Protein AF-A0A1S4BTW4-F1 (afdb_monomer_lite)

Sequence (116 aa):
MEIGLAVGGAFLSSALNVLFERLAPQGELLKMFQRQKHDFHLLEKLRRTLCGFRAVLSDAENKQASNPDVTQWLNELRDAVDSAENLMEKINYEVLRVKVEGQHQSHAEASNQQAK

Foldseek 3Di:
DCPPLVVLLVVLVVLLVVLCQCLPPPHPVLVVCVVPPVVNVVSVVVNVVSVVVVVVSVVLSVCCVPDVVSVVVSVVSVVVSVVVVVVVVVVVVVVVVVVVVVVVVVVVVVVVVVVD

pLDDT: mean 71.51, std 10.99, range [36.75, 85.38]

Secondary structure (DSSP, 8-state):
---STTTHHHHHHHHHHHHHHHTSTTSHHHHHHTTSHHHHHHHHHHHHHHHHHHHHHHHHHHHTTT-HHHHHHHHHHHHHHHHHHHHHHHHHHHHHHHHHHHHHHHHHHHHHHTT-

Structure (mmCIF, N/CA/C/O backbone):
data_AF-A0A1S4BTW4-F1
#
_entry.id   AF-A0A1S4BTW4-F1
#
loop_
_atom_site.group_PDB
_atom_site.id
_atom_site.type_symbol
_atom_site.label_atom_id
_atom_site.label_alt_id
_atom_site.label_comp_id
_atom_site.label_asym_id
_atom_site.label_entity_id
_atom_site.label_seq_id
_atom_site.pdbx_PDB_ins_code
_atom_site.Cartn_x
_atom_site.Cartn_y
_atom_site.Cartn_z
_atom_site.occupancy
_atom_site.B_iso_or_equiv
_atom_site.auth_seq_id
_atom_site.auth_comp_id
_atom_site.auth_asym_id
_atom_site.auth_atom_id
_atom_site.pdbx_PDB_model_num
ATOM 1 N N . MET A 1 1 ? 20.583 20.925 -7.659 1.00 36.75 1 MET A N 1
ATOM 2 C CA . MET A 1 1 ? 20.400 20.235 -6.368 1.00 36.75 1 MET A CA 1
ATOM 3 C C . MET A 1 1 ? 19.254 19.268 -6.584 1.00 36.75 1 MET A C 1
ATOM 5 O O . MET A 1 1 ? 18.118 19.686 -6.513 1.00 36.75 1 MET A O 1
ATOM 9 N N . GLU A 1 2 ? 19.552 18.025 -6.954 1.00 42.16 2 GLU A N 1
ATOM 10 C CA . GLU A 1 2 ? 18.547 16.999 -7.275 1.00 42.16 2 GLU A CA 1
ATOM 11 C C . GLU A 1 2 ? 18.800 15.803 -6.348 1.00 42.16 2 GLU A C 1
ATOM 13 O O . GLU A 1 2 ? 19.294 14.758 -6.758 1.00 42.16 2 GLU A O 1
ATOM 18 N N . ILE A 1 3 ? 18.542 15.986 -5.049 1.00 42.47 3 ILE A N 1
ATOM 19 C CA . ILE A 1 3 ? 18.621 14.911 -4.041 1.00 42.47 3 ILE A CA 1
ATOM 20 C C . ILE A 1 3 ? 17.216 14.313 -3.841 1.00 42.47 3 ILE A C 1
ATOM 22 O O . ILE A 1 3 ? 16.751 14.127 -2.724 1.00 42.47 3 ILE A O 1
ATOM 26 N N . GLY A 1 4 ? 16.500 14.083 -4.946 1.00 44.91 4 GLY A N 1
ATOM 27 C CA . GLY A 1 4 ? 15.152 13.500 -4.947 1.00 44.91 4 GLY A C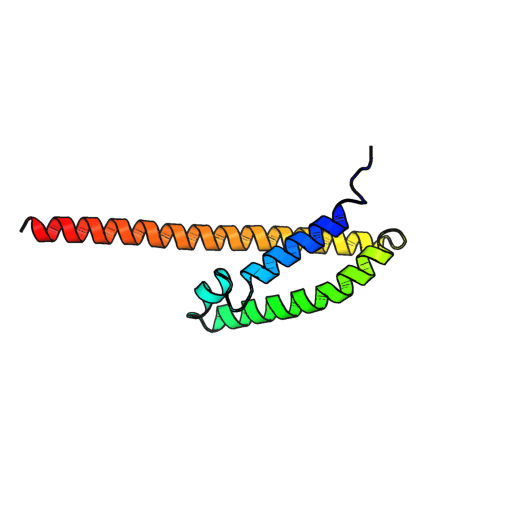A 1
ATOM 28 C C . GLY A 1 4 ? 15.109 12.042 -5.409 1.00 44.91 4 GLY A C 1
ATOM 29 O O . GLY A 1 4 ? 14.225 11.297 -5.003 1.00 44.91 4 GLY A O 1
ATOM 30 N N . LEU A 1 5 ? 16.078 11.601 -6.219 1.00 45.62 5 LEU A N 1
ATOM 31 C CA . LEU A 1 5 ? 15.972 10.316 -6.920 1.00 45.62 5 LEU A CA 1
ATOM 32 C C . LEU A 1 5 ? 16.446 9.113 -6.086 1.00 45.62 5 LEU A C 1
ATOM 34 O O . LEU A 1 5 ? 15.898 8.026 -6.209 1.00 45.62 5 LEU A O 1
ATO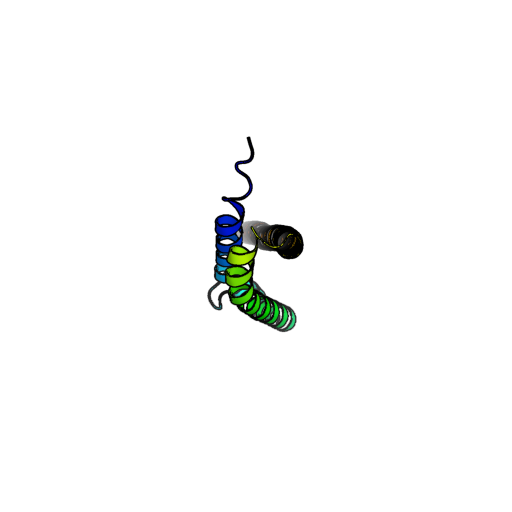M 38 N N . ALA A 1 6 ? 17.422 9.303 -5.193 1.00 46.25 6 ALA A N 1
ATOM 39 C CA . ALA A 1 6 ? 17.960 8.219 -4.362 1.00 46.25 6 ALA A CA 1
ATOM 40 C C . ALA A 1 6 ? 17.144 7.951 -3.079 1.00 46.25 6 ALA A C 1
ATOM 42 O O . ALA A 1 6 ? 17.319 6.915 -2.444 1.00 46.25 6 ALA A O 1
ATOM 43 N N . VAL A 1 7 ? 16.251 8.869 -2.690 1.00 49.47 7 VAL A N 1
ATOM 44 C CA . VAL A 1 7 ? 15.453 8.762 -1.451 1.00 49.47 7 VAL A CA 1
ATOM 45 C C . VAL A 1 7 ? 14.085 8.101 -1.702 1.00 49.47 7 VAL A C 1
ATOM 47 O O . VAL A 1 7 ? 13.464 7.598 -0.769 1.00 49.47 7 VAL A O 1
ATOM 50 N N . GLY A 1 8 ? 13.630 8.026 -2.960 1.00 50.31 8 GLY A N 1
ATOM 51 C CA . GLY A 1 8 ? 12.305 7.499 -3.318 1.00 50.31 8 GLY A CA 1
ATOM 52 C C . GLY A 1 8 ? 12.094 6.007 -3.020 1.00 50.31 8 GLY A C 1
ATOM 53 O O . GLY A 1 8 ? 11.026 5.638 -2.536 1.00 50.31 8 GLY A O 1
ATOM 54 N N . GLY A 1 9 ? 13.109 5.159 -3.234 1.00 54.47 9 GLY A N 1
ATOM 55 C CA . GLY A 1 9 ? 12.989 3.705 -3.015 1.00 54.47 9 GLY A CA 1
ATOM 56 C C . GLY A 1 9 ? 12.912 3.313 -1.533 1.00 54.47 9 GLY A C 1
ATOM 57 O O . GLY A 1 9 ? 12.054 2.538 -1.114 1.00 54.47 9 GLY A O 1
ATOM 58 N N . ALA A 1 10 ? 13.741 3.936 -0.688 1.00 62.16 10 ALA A N 1
ATOM 59 C CA . ALA A 1 10 ? 13.673 3.718 0.760 1.00 62.16 10 ALA A CA 1
ATOM 60 C C . ALA A 1 10 ? 12.338 4.209 1.348 1.00 62.16 10 ALA A C 1
ATOM 62 O O . ALA A 1 10 ? 11.792 3.573 2.251 1.00 62.16 10 ALA A O 1
ATOM 63 N N . PHE A 1 11 ? 11.792 5.304 0.805 1.00 66.25 11 PHE A N 1
ATOM 64 C CA . PHE A 1 11 ? 10.518 5.862 1.244 1.00 66.25 11 PHE A CA 1
ATOM 65 C C . PHE A 1 11 ? 9.340 4.929 0.934 1.00 66.25 11 PHE A C 1
ATOM 67 O O . PHE A 1 11 ? 8.635 4.536 1.863 1.00 66.25 11 PHE A O 1
ATOM 74 N N . LEU A 1 12 ? 9.162 4.500 -0.323 1.00 70.12 12 LEU A N 1
ATOM 75 C CA . LEU A 1 12 ? 8.049 3.621 -0.714 1.00 70.12 12 LEU A CA 1
ATOM 76 C C . LEU A 1 12 ? 8.077 2.284 0.023 1.00 70.12 12 LEU A C 1
ATOM 78 O O . LEU A 1 12 ? 7.050 1.834 0.534 1.00 70.12 12 LEU A O 1
ATOM 82 N N . SER A 1 13 ? 9.260 1.680 0.133 1.00 72.31 13 SER A N 1
ATOM 83 C CA . SER A 1 13 ? 9.441 0.451 0.900 1.00 72.31 13 SER A CA 1
ATOM 84 C C . SER A 1 13 ? 9.069 0.637 2.378 1.00 72.31 13 SER A C 1
ATOM 86 O O . SER A 1 13 ? 8.407 -0.229 2.951 1.00 72.31 13 SER A O 1
ATOM 88 N N . SER A 1 14 ? 9.425 1.772 2.995 1.00 75.94 14 SER A N 1
ATOM 89 C CA . SER A 1 14 ? 9.076 2.068 4.392 1.00 75.94 14 SER A CA 1
ATOM 90 C C . SER A 1 14 ? 7.579 2.325 4.605 1.00 75.94 14 SER A C 1
ATOM 92 O O . SER A 1 14 ? 6.993 1.724 5.506 1.00 75.94 14 SER A O 1
ATOM 94 N N . ALA A 1 15 ? 6.942 3.125 3.745 1.00 74.31 15 ALA A N 1
ATOM 95 C CA . ALA A 1 15 ? 5.513 3.421 3.815 1.00 74.31 15 ALA A CA 1
ATOM 96 C C . ALA A 1 15 ? 4.680 2.143 3.621 1.00 74.31 15 ALA A C 1
ATOM 98 O O . ALA A 1 15 ? 3.812 1.820 4.431 1.00 74.31 15 ALA A O 1
ATOM 99 N N . LEU A 1 16 ? 5.027 1.309 2.632 1.00 76.12 16 LEU A N 1
ATOM 100 C CA . LEU A 1 16 ? 4.418 -0.014 2.466 1.00 76.12 16 LEU A CA 1
ATOM 101 C C . LEU A 1 16 ? 4.593 -0.900 3.702 1.00 76.12 16 LEU A C 1
ATOM 103 O O . LEU A 1 16 ? 3.675 -1.642 4.050 1.00 76.12 16 LEU A O 1
ATOM 107 N N . ASN A 1 17 ? 5.738 -0.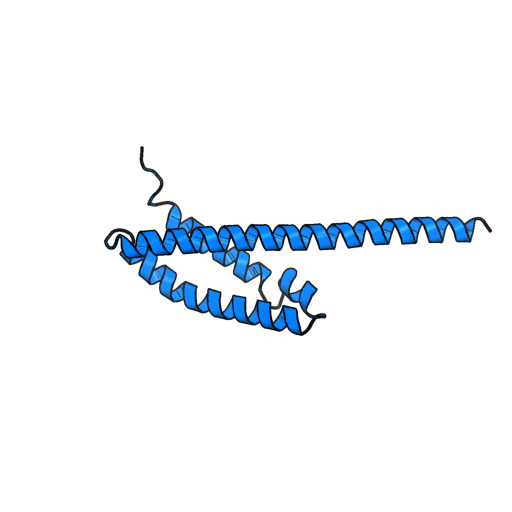832 4.381 1.00 78.81 17 ASN A N 1
ATOM 108 C CA . ASN A 1 17 ? 5.963 -1.603 5.598 1.00 78.81 17 ASN A CA 1
ATOM 109 C C . ASN A 1 17 ? 5.015 -1.170 6.728 1.00 78.81 17 ASN A C 1
ATOM 111 O O . ASN A 1 17 ? 4.413 -2.027 7.373 1.00 78.81 17 ASN A O 1
ATOM 115 N N . VAL A 1 18 ? 4.791 0.138 6.894 1.00 80.81 18 VAL A N 1
ATOM 116 C CA . VAL A 1 18 ? 3.794 0.681 7.833 1.00 80.81 18 VAL A CA 1
ATOM 117 C C . VAL A 1 18 ? 2.382 0.219 7.459 1.00 80.81 18 VAL A C 1
ATOM 119 O O . VAL A 1 18 ? 1.628 -0.228 8.329 1.00 80.81 18 VAL A O 1
ATOM 122 N N . LEU A 1 19 ? 2.029 0.239 6.166 1.00 79.19 19 LEU A N 1
ATOM 123 C CA . LEU A 1 19 ? 0.756 -0.308 5.683 1.00 79.19 19 LEU A CA 1
ATOM 124 C C . LEU A 1 19 ? 0.602 -1.787 6.056 1.00 79.19 19 LEU A C 1
ATOM 126 O O . LEU A 1 19 ? -0.450 -2.191 6.552 1.00 79.19 19 LEU A O 1
ATOM 130 N N . PHE A 1 20 ? 1.643 -2.601 5.863 1.00 79.62 20 PHE A N 1
ATOM 131 C CA . PHE A 1 20 ? 1.613 -4.022 6.208 1.00 79.62 20 PHE A CA 1
ATOM 132 C C . PHE A 1 20 ? 1.493 -4.275 7.708 1.00 79.62 20 PHE A C 1
ATOM 134 O O . PHE A 1 20 ? 0.764 -5.186 8.096 1.00 79.62 20 PHE A O 1
ATOM 141 N N . GLU A 1 21 ? 2.166 -3.491 8.548 1.00 83.06 21 GLU A N 1
ATOM 142 C CA . GLU A 1 21 ? 2.058 -3.597 10.005 1.00 83.06 21 GLU A CA 1
ATOM 143 C C . GLU A 1 21 ? 0.638 -3.279 10.482 1.00 83.06 21 GLU A C 1
ATOM 145 O O . GLU A 1 21 ? 0.067 -4.015 11.292 1.00 83.06 21 GLU A O 1
ATOM 150 N N . ARG A 1 22 ? 0.019 -2.234 9.920 1.00 76.94 22 ARG A N 1
ATOM 151 C CA . ARG A 1 22 ? -1.357 -1.848 10.259 1.00 76.94 22 ARG A CA 1
ATOM 152 C C . ARG A 1 22 ? -2.406 -2.819 9.701 1.00 76.94 22 ARG A C 1
ATOM 154 O O . ARG A 1 22 ? -3.419 -3.056 10.360 1.00 76.94 22 ARG A O 1
ATOM 161 N N . LEU A 1 23 ? -2.157 -3.405 8.527 1.00 78.69 23 LEU A N 1
ATOM 162 C CA . LEU A 1 23 ? -3.002 -4.422 7.876 1.00 78.69 23 LEU A CA 1
ATOM 163 C C . LEU A 1 23 ? -2.703 -5.858 8.337 1.00 78.69 23 LEU A C 1
ATOM 165 O O . LEU A 1 23 ? -3.321 -6.808 7.845 1.00 78.69 23 LEU A O 1
ATOM 169 N N . ALA A 1 24 ? -1.746 -6.055 9.244 1.00 79.19 24 ALA A N 1
ATOM 170 C CA . ALA A 1 24 ? -1.420 -7.376 9.757 1.00 79.19 24 ALA A CA 1
ATOM 171 C C . ALA A 1 24 ? -2.629 -7.989 10.494 1.00 79.19 24 ALA A C 1
ATOM 173 O O . ALA A 1 24 ? -3.450 -7.253 11.041 1.00 79.19 24 ALA A O 1
ATOM 174 N N . PRO A 1 25 ? -2.727 -9.330 10.596 1.00 73.38 25 PRO A N 1
ATOM 175 C CA . PRO A 1 25 ? -3.739 -10.005 11.421 1.00 73.38 25 PRO A CA 1
ATOM 176 C C . PRO A 1 25 ? -3.845 -9.449 12.849 1.00 73.38 25 PRO A C 1
ATOM 178 O O . PRO A 1 25 ? -4.922 -9.385 13.436 1.00 73.38 25 PRO A O 1
ATOM 181 N N . GLN A 1 26 ? -2.708 -9.021 13.395 1.00 72.81 26 GLN A N 1
ATOM 182 C CA . GLN A 1 26 ? -2.564 -8.408 14.708 1.00 72.81 26 GLN A CA 1
ATOM 183 C C . GLN A 1 26 ? -2.637 -6.869 14.710 1.00 72.81 26 GLN A C 1
ATOM 185 O O . GLN A 1 26 ? -2.617 -6.283 15.796 1.00 72.81 26 GLN A O 1
ATOM 190 N N . GLY A 1 27 ? -2.710 -6.230 13.542 1.00 74.81 27 GLY A N 1
ATOM 191 C CA . GLY A 1 27 ? -2.729 -4.780 13.368 1.00 74.81 27 GLY A CA 1
ATOM 192 C C . GLY A 1 27 ? -4.026 -4.146 13.867 1.00 74.81 27 GLY A C 1
ATOM 193 O O . GLY A 1 27 ? -5.089 -4.773 13.870 1.00 74.81 27 GLY A O 1
ATOM 194 N N . GLU A 1 28 ? -3.932 -2.897 14.323 1.00 73.50 28 GLU A N 1
ATOM 195 C CA . GLU A 1 28 ? -5.056 -2.186 14.945 1.00 73.50 28 GLU A CA 1
ATOM 196 C C . GLU A 1 28 ? -6.230 -2.023 13.979 1.00 73.50 28 GLU A C 1
ATOM 198 O O . GLU A 1 28 ? -7.361 -2.343 14.343 1.00 73.50 28 GLU A O 1
ATOM 203 N N . LEU A 1 29 ? -5.964 -1.661 12.719 1.00 72.88 29 LEU A N 1
ATOM 204 C CA . LEU A 1 29 ? -7.012 -1.510 11.710 1.00 72.88 29 LEU A CA 1
ATOM 205 C C . LEU A 1 29 ? -7.734 -2.823 11.434 1.00 72.88 29 LEU A C 1
ATOM 207 O O . LEU A 1 29 ? -8.960 -2.873 11.497 1.00 72.88 29 LEU A O 1
ATOM 211 N N . LEU A 1 30 ? -7.005 -3.911 11.174 1.00 72.62 30 LEU A N 1
ATOM 212 C CA . LEU A 1 30 ? -7.655 -5.185 10.871 1.00 72.62 30 LEU A CA 1
ATOM 213 C C . LEU A 1 30 ? -8.515 -5.676 12.051 1.00 72.62 30 LEU A C 1
ATOM 215 O O . LEU A 1 30 ? -9.617 -6.185 11.847 1.00 72.62 30 LEU A O 1
ATOM 219 N N . LYS A 1 31 ? -8.049 -5.462 13.289 1.00 73.50 31 LYS A N 1
ATOM 220 C CA . LYS A 1 31 ? -8.809 -5.760 14.514 1.00 73.50 31 LYS A CA 1
ATOM 221 C C . LYS A 1 31 ? -10.076 -4.915 14.640 1.00 73.50 31 LYS A C 1
ATOM 223 O O . LYS A 1 31 ? -11.112 -5.448 15.036 1.00 73.50 31 LYS A O 1
ATOM 228 N N . MET A 1 32 ? -10.023 -3.628 14.291 1.00 69.44 32 MET A N 1
ATOM 229 C CA . MET A 1 32 ? -11.186 -2.729 14.337 1.00 69.44 32 MET A CA 1
ATOM 230 C C . MET A 1 32 ? -12.296 -3.196 13.390 1.00 69.44 32 MET A C 1
ATOM 232 O O . MET A 1 32 ? -13.471 -3.187 13.759 1.00 69.44 32 MET A O 1
ATOM 236 N N . PHE A 1 33 ? -11.925 -3.680 12.205 1.00 69.31 33 PHE A N 1
ATOM 237 C CA . PHE A 1 33 ? -12.873 -4.144 11.191 1.00 69.31 33 PHE A CA 1
ATOM 238 C C . PHE A 1 33 ? -13.206 -5.639 11.279 1.00 69.31 33 PHE A C 1
ATOM 240 O O . PHE A 1 33 ? -14.102 -6.097 10.579 1.00 69.31 33 PHE A O 1
ATOM 247 N N . GLN A 1 34 ? -12.593 -6.409 12.186 1.00 69.25 34 GLN A N 1
ATOM 248 C CA . GLN A 1 34 ? -12.887 -7.841 12.358 1.00 69.25 34 GLN A CA 1
ATOM 249 C C . GLN A 1 34 ? -14.368 -8.116 12.687 1.00 69.25 34 GLN A C 1
ATOM 251 O O . GLN A 1 34 ? -14.904 -9.173 12.351 1.00 69.25 34 GLN A O 1
ATOM 256 N N . ARG A 1 35 ? -15.051 -7.157 13.326 1.00 68.06 35 ARG A N 1
ATOM 257 C CA . ARG A 1 35 ? -16.490 -7.242 13.628 1.00 68.06 35 ARG A CA 1
ATOM 258 C C . ARG A 1 35 ? -17.381 -6.965 12.409 1.00 68.06 35 ARG A C 1
ATOM 260 O O . ARG A 1 35 ? -18.520 -7.425 12.393 1.00 68.06 35 ARG A O 1
ATOM 267 N N . GLN A 1 36 ? -16.875 -6.270 11.387 1.00 67.44 36 GLN A N 1
ATOM 268 C CA . GLN A 1 36 ? -17.579 -5.979 10.136 1.00 67.44 36 GLN A CA 1
ATOM 269 C C . GLN A 1 36 ? -17.032 -6.850 8.998 1.00 67.44 36 GLN A C 1
ATOM 271 O O . GLN A 1 36 ? -16.011 -6.556 8.382 1.00 67.44 36 GLN A O 1
ATOM 276 N N . LYS A 1 37 ? -17.738 -7.947 8.689 1.00 65.19 37 LYS A N 1
ATOM 277 C CA . LYS A 1 37 ? -17.288 -8.964 7.717 1.00 65.19 37 LYS A CA 1
ATOM 278 C C . LYS A 1 37 ? -16.946 -8.406 6.326 1.00 65.19 37 LYS A C 1
ATOM 280 O O . LYS A 1 37 ? -16.085 -8.968 5.656 1.00 65.19 37 LYS A O 1
ATOM 285 N N . HIS A 1 38 ? -17.624 -7.344 5.884 1.00 64.75 38 HIS A N 1
ATOM 286 C CA . HIS A 1 38 ? -17.416 -6.765 4.554 1.00 64.75 38 HIS A CA 1
ATOM 287 C C . HIS A 1 38 ? -16.106 -5.965 4.478 1.00 64.75 38 HIS A C 1
ATOM 289 O O . HIS A 1 38 ? -15.296 -6.184 3.577 1.00 64.75 38 HIS A O 1
ATOM 295 N N . ASP A 1 39 ? -15.854 -5.128 5.483 1.00 71.81 39 ASP A N 1
ATOM 296 C CA . ASP A 1 39 ? -14.639 -4.317 5.575 1.00 71.81 39 ASP A CA 1
ATOM 297 C C . ASP A 1 39 ? -13.398 -5.183 5.818 1.00 71.81 39 ASP A C 1
ATOM 299 O O . ASP A 1 39 ? -12.337 -4.935 5.247 1.00 71.81 39 ASP A O 1
ATOM 303 N N . PHE A 1 40 ? -13.545 -6.269 6.585 1.00 73.75 40 PHE A N 1
ATOM 304 C CA . PHE A 1 40 ? -12.481 -7.251 6.789 1.00 73.75 40 PHE A CA 1
ATOM 305 C C . PHE A 1 40 ? -12.006 -7.884 5.471 1.00 73.75 40 PHE A C 1
ATOM 307 O O . PHE A 1 40 ? -10.804 -7.952 5.212 1.00 73.75 40 PHE A O 1
ATOM 314 N N . HIS A 1 41 ? -12.934 -8.312 4.608 1.00 77.25 41 HIS A N 1
ATOM 315 C CA . HIS A 1 41 ? -12.588 -8.903 3.313 1.00 77.25 41 HIS A CA 1
ATOM 316 C C . HIS A 1 41 ? -11.924 -7.881 2.374 1.00 77.25 41 HIS A C 1
ATOM 318 O O . HIS A 1 41 ? -10.990 -8.221 1.644 1.00 77.25 41 HIS A O 1
ATOM 324 N N . LEU A 1 42 ? -12.361 -6.617 2.414 1.00 79.56 42 LEU A N 1
ATOM 325 C CA . LEU A 1 42 ? -11.748 -5.542 1.634 1.00 79.56 42 LEU A CA 1
ATOM 326 C C . LEU A 1 42 ? -10.303 -5.265 2.080 1.00 79.56 42 LEU A C 1
ATOM 328 O O . LEU A 1 42 ? -9.414 -5.164 1.233 1.00 79.56 42 LEU A O 1
ATOM 332 N N . LEU A 1 43 ? -10.050 -5.212 3.391 1.00 77.25 43 LEU A N 1
ATOM 333 C CA . LEU A 1 43 ? -8.705 -5.027 3.948 1.00 77.25 43 LEU A CA 1
ATOM 334 C C . LEU A 1 43 ? -7.788 -6.220 3.657 1.00 77.25 43 LEU A C 1
ATOM 336 O O . LEU A 1 43 ? -6.614 -6.035 3.335 1.00 77.25 43 LEU A O 1
ATOM 340 N N . GLU A 1 44 ? -8.309 -7.449 3.700 1.00 78.94 44 GLU A N 1
ATOM 341 C CA . GLU A 1 44 ? -7.526 -8.632 3.338 1.00 78.94 44 GLU A CA 1
ATOM 342 C C . GLU A 1 44 ? -7.155 -8.630 1.846 1.00 78.94 44 GLU A C 1
ATOM 344 O O . GLU A 1 44 ? -6.021 -8.958 1.481 1.00 78.94 44 GLU A O 1
ATOM 349 N N . LYS A 1 45 ? -8.086 -8.208 0.978 1.00 82.75 45 LYS A N 1
ATOM 350 C CA . LYS A 1 45 ? -7.828 -8.024 -0.454 1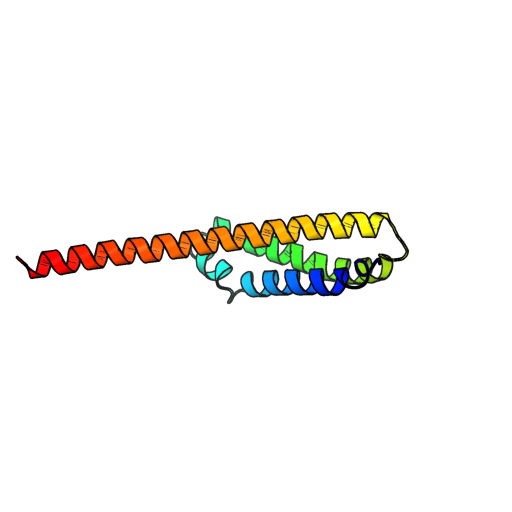.00 82.75 45 LYS A CA 1
ATOM 351 C C . LYS A 1 45 ? -6.761 -6.955 -0.687 1.00 82.75 45 LYS A C 1
ATOM 353 O O . LYS A 1 45 ? -5.830 -7.203 -1.448 1.00 82.75 45 LYS A O 1
ATOM 358 N N . LEU A 1 46 ? -6.851 -5.814 0.000 1.00 81.25 46 LEU A N 1
ATOM 359 C CA . LEU A 1 46 ? -5.839 -4.758 -0.053 1.00 81.25 46 LEU A CA 1
ATOM 360 C C . LEU A 1 46 ? -4.458 -5.294 0.353 1.00 81.25 46 LEU A C 1
ATOM 362 O O . LEU A 1 46 ? -3.492 -5.113 -0.385 1.00 81.25 46 LEU A O 1
ATOM 366 N N . ARG A 1 47 ? -4.375 -6.043 1.460 1.00 79.75 47 ARG A N 1
ATOM 367 C CA . ARG A 1 47 ? -3.130 -6.678 1.920 1.00 79.75 47 ARG A CA 1
ATOM 368 C C . ARG A 1 47 ? -2.520 -7.592 0.855 1.00 79.75 47 ARG A C 1
ATOM 370 O O . ARG A 1 47 ? -1.320 -7.515 0.602 1.00 79.75 47 ARG A O 1
ATOM 377 N N . ARG A 1 48 ? -3.325 -8.454 0.221 1.00 81.88 48 ARG A N 1
ATOM 378 C CA . ARG A 1 48 ? -2.849 -9.361 -0.843 1.00 81.88 48 ARG A CA 1
ATOM 379 C C . ARG A 1 48 ? -2.330 -8.593 -2.056 1.00 81.88 48 ARG A C 1
ATOM 381 O O . ARG A 1 48 ? -1.270 -8.937 -2.572 1.00 81.88 48 ARG A O 1
ATOM 388 N N . THR A 1 49 ? -3.042 -7.550 -2.473 1.00 82.00 49 THR A N 1
ATOM 389 C CA . THR A 1 49 ? -2.636 -6.691 -3.591 1.00 82.00 49 THR A CA 1
ATOM 390 C C . THR A 1 49 ? -1.311 -5.984 -3.295 1.00 82.00 49 THR A C 1
ATOM 392 O O . THR A 1 49 ? -0.388 -6.064 -4.102 1.00 82.00 49 THR A O 1
ATOM 395 N N . LEU A 1 50 ? -1.159 -5.396 -2.103 1.00 77.44 50 LEU A N 1
ATOM 396 C CA . LEU A 1 50 ? 0.095 -4.770 -1.668 1.00 77.44 50 LEU A CA 1
ATOM 397 C C . LEU A 1 50 ? 1.250 -5.783 -1.600 1.00 77.44 50 LEU A C 1
ATOM 399 O O . LEU A 1 50 ? 2.360 -5.478 -2.035 1.00 77.44 50 LEU A O 1
ATOM 403 N N . CYS A 1 51 ? 1.010 -7.012 -1.120 1.00 77.38 51 CYS A N 1
ATOM 404 C CA . CYS A 1 51 ? 2.027 -8.072 -1.135 1.00 77.38 51 CYS A CA 1
ATOM 405 C C . CYS A 1 51 ? 2.507 -8.398 -2.556 1.00 77.38 51 CYS A C 1
ATOM 407 O O . CYS A 1 51 ? 3.706 -8.592 -2.751 1.00 77.38 51 CYS A O 1
ATOM 409 N N . GLY A 1 52 ? 1.599 -8.435 -3.538 1.00 76.25 52 GLY A N 1
ATOM 410 C CA . GLY A 1 52 ? 1.953 -8.614 -4.949 1.00 76.25 52 GLY A CA 1
ATOM 411 C C . GLY A 1 52 ? 2.836 -7.480 -5.472 1.00 76.25 52 GLY A C 1
ATOM 412 O O . GLY A 1 52 ? 3.825 -7.732 -6.160 1.00 76.25 52 GLY A O 1
ATOM 413 N N . PHE A 1 53 ? 2.546 -6.242 -5.065 1.00 74.12 53 PHE A N 1
ATOM 414 C CA . PHE A 1 53 ? 3.356 -5.086 -5.437 1.00 74.12 53 PHE A CA 1
ATOM 415 C C . PHE A 1 53 ? 4.759 -5.102 -4.844 1.00 74.12 53 PHE A C 1
ATOM 417 O O . PHE A 1 53 ? 5.660 -4.601 -5.496 1.00 74.12 53 PHE A O 1
ATOM 424 N N . ARG A 1 54 ? 5.007 -5.722 -3.684 1.00 71.19 54 ARG A N 1
ATOM 425 C CA . ARG A 1 54 ? 6.358 -5.765 -3.089 1.00 71.19 54 ARG A CA 1
ATOM 426 C C . ARG A 1 54 ? 7.396 -6.426 -4.004 1.00 71.19 54 ARG A C 1
ATOM 428 O O . ARG A 1 54 ? 8.537 -5.979 -4.064 1.00 71.19 54 ARG A O 1
ATOM 435 N N . ALA A 1 55 ? 7.003 -7.483 -4.715 1.00 70.00 55 ALA A N 1
ATOM 436 C CA . ALA A 1 55 ? 7.885 -8.155 -5.670 1.00 70.00 55 ALA A CA 1
ATOM 437 C C . ALA A 1 55 ? 8.141 -7.289 -6.913 1.00 70.00 55 ALA A C 1
ATOM 439 O O . ALA A 1 55 ? 9.267 -7.218 -7.396 1.00 70.00 55 ALA A O 1
ATOM 440 N N . VAL A 1 56 ? 7.101 -6.601 -7.394 1.00 74.44 56 VAL A N 1
ATOM 441 C CA . VAL A 1 56 ? 7.187 -5.699 -8.551 1.00 74.44 56 VAL A CA 1
ATOM 442 C C . VAL A 1 56 ? 7.980 -4.439 -8.207 1.00 74.44 56 VAL A C 1
ATOM 444 O O . VAL A 1 56 ? 8.751 -3.970 -9.031 1.00 74.44 56 VAL A O 1
ATOM 447 N N . LEU A 1 57 ? 7.845 -3.928 -6.983 1.00 73.12 57 LEU A N 1
ATOM 448 C CA . LEU A 1 57 ? 8.515 -2.724 -6.509 1.00 73.12 57 LEU A CA 1
ATOM 449 C C . LEU A 1 57 ? 10.030 -2.904 -6.501 1.00 73.12 57 LEU A C 1
ATOM 451 O O . LEU A 1 57 ? 10.733 -2.054 -7.021 1.00 73.12 57 LEU A O 1
ATOM 455 N N . SER A 1 58 ? 10.530 -4.037 -6.001 1.00 70.62 58 SER A N 1
ATOM 456 C CA . SER A 1 58 ? 11.973 -4.297 -5.984 1.00 70.62 58 SER A CA 1
ATOM 457 C C . SER A 1 58 ? 12.570 -4.405 -7.399 1.00 70.62 58 SER A C 1
ATOM 459 O O . SER A 1 58 ? 13.691 -3.959 -7.637 1.00 70.62 58 SER A O 1
ATOM 461 N N . ASP A 1 59 ? 11.826 -4.951 -8.367 1.00 72.88 59 ASP A N 1
ATOM 462 C CA . ASP A 1 59 ? 12.244 -4.983 -9.779 1.00 72.88 59 ASP A CA 1
ATOM 463 C C . ASP A 1 59 ? 12.124 -3.599 -10.450 1.00 72.88 59 ASP A C 1
ATOM 465 O O . ASP A 1 59 ? 12.988 -3.208 -11.237 1.00 72.88 59 ASP A O 1
ATOM 469 N N . ALA A 1 60 ? 11.092 -2.831 -10.095 1.00 72.88 60 ALA A N 1
ATOM 470 C CA . ALA A 1 60 ? 10.852 -1.475 -10.574 1.00 72.88 60 ALA A CA 1
ATOM 471 C C . ALA A 1 60 ? 11.899 -0.478 -10.053 1.00 72.88 60 ALA A C 1
ATOM 473 O O . ALA A 1 60 ? 12.443 0.290 -10.838 1.00 72.88 60 ALA A O 1
ATOM 474 N N . GLU A 1 61 ? 12.259 -0.521 -8.771 1.00 69.31 61 GLU A N 1
ATOM 475 C CA . GLU A 1 61 ? 13.303 0.322 -8.168 1.00 69.31 61 GLU A CA 1
ATOM 476 C C . GLU A 1 61 ? 14.658 0.118 -8.865 1.00 69.31 61 GLU A C 1
ATOM 478 O O . GLU A 1 61 ? 15.350 1.083 -9.184 1.00 69.31 61 GLU A O 1
ATOM 483 N N . ASN A 1 62 ? 15.000 -1.128 -9.212 1.00 70.81 62 ASN A N 1
ATOM 484 C CA . ASN A 1 62 ? 16.217 -1.440 -9.971 1.00 70.81 62 ASN A CA 1
ATOM 485 C C . ASN A 1 62 ? 16.189 -0.905 -11.416 1.00 70.81 62 ASN A C 1
ATOM 487 O O . ASN A 1 62 ? 17.242 -0.665 -12.010 1.00 70.81 62 ASN A O 1
ATOM 491 N N . LYS A 1 63 ? 14.997 -0.721 -11.996 1.00 70.69 63 LYS A N 1
ATOM 492 C CA . LYS A 1 63 ? 14.786 -0.244 -13.376 1.00 70.69 63 LYS A CA 1
ATOM 493 C C . LYS A 1 63 ? 14.400 1.235 -13.457 1.00 70.69 63 LYS A C 1
ATOM 495 O O . LYS A 1 63 ? 14.334 1.780 -14.556 1.00 70.69 63 LYS A O 1
ATOM 500 N N . GLN A 1 64 ? 14.197 1.905 -12.324 1.00 67.50 64 GLN A N 1
ATOM 501 C CA . GLN A 1 64 ? 13.759 3.300 -12.255 1.00 67.50 64 GLN A CA 1
ATOM 502 C C . GLN A 1 64 ? 14.732 4.243 -12.975 1.00 67.50 64 GLN A C 1
ATOM 504 O O . GLN A 1 64 ? 14.307 5.153 -13.679 1.00 67.50 64 GLN A O 1
ATOM 509 N N . ALA A 1 65 ? 16.039 3.996 -12.850 1.00 64.06 65 ALA A N 1
ATOM 510 C CA . ALA A 1 65 ? 17.071 4.821 -13.477 1.00 64.06 65 ALA A CA 1
ATOM 511 C C . ALA A 1 65 ? 17.157 4.654 -15.007 1.00 64.06 65 ALA A C 1
ATOM 513 O O . ALA A 1 65 ? 17.722 5.512 -15.682 1.00 64.06 65 ALA A O 1
ATOM 514 N N . SER A 1 66 ? 16.635 3.552 -15.555 1.00 74.06 66 SER A N 1
ATOM 515 C CA . SER A 1 66 ? 16.762 3.197 -16.973 1.00 74.06 66 SER A CA 1
ATOM 516 C C . SER A 1 66 ? 15.441 3.224 -17.741 1.00 74.06 66 SER A C 1
ATOM 518 O O . SER A 1 66 ? 15.469 3.182 -18.970 1.00 74.06 66 SER A O 1
ATOM 520 N N . ASN A 1 67 ? 14.299 3.322 -17.052 1.00 74.62 67 ASN A N 1
ATOM 521 C CA . ASN A 1 67 ? 12.982 3.363 -17.675 1.00 74.62 67 ASN A CA 1
ATOM 522 C C . ASN A 1 67 ? 12.105 4.512 -17.111 1.00 74.62 67 ASN A C 1
ATOM 524 O O . ASN A 1 67 ? 11.644 4.436 -15.966 1.00 74.62 67 ASN A O 1
ATOM 528 N N . PRO A 1 68 ? 11.823 5.556 -17.915 1.00 76.75 68 PRO A N 1
ATOM 529 C CA . PRO A 1 68 ? 10.926 6.650 -17.539 1.00 76.75 68 PRO A CA 1
ATOM 530 C C . PRO A 1 68 ? 9.497 6.202 -17.192 1.00 76.75 68 PRO A C 1
ATOM 532 O O . PRO A 1 68 ? 8.905 6.758 -16.268 1.00 76.75 68 PRO A O 1
ATOM 535 N N . ASP A 1 69 ? 8.967 5.168 -17.853 1.00 76.75 69 ASP A N 1
ATOM 536 C CA . ASP A 1 69 ? 7.619 4.642 -17.582 1.00 76.75 69 ASP A CA 1
ATOM 537 C C . ASP A 1 69 ? 7.539 4.036 -16.173 1.00 76.75 69 ASP A C 1
ATOM 539 O O . ASP A 1 69 ? 6.543 4.183 -15.465 1.00 76.75 69 ASP A O 1
ATOM 543 N N . VAL A 1 70 ? 8.631 3.406 -15.723 1.00 78.06 70 VAL A N 1
ATOM 544 C CA . VAL A 1 70 ? 8.754 2.876 -14.357 1.00 78.06 70 VAL A CA 1
ATOM 545 C C . VAL A 1 70 ? 8.795 4.014 -13.339 1.00 78.06 70 VAL A C 1
ATOM 547 O O . VAL A 1 70 ? 8.195 3.903 -12.273 1.00 78.06 70 VAL A O 1
ATOM 550 N N . THR A 1 71 ? 9.443 5.132 -13.672 1.00 74.25 71 THR A N 1
ATOM 551 C CA . THR A 1 71 ? 9.445 6.325 -12.812 1.00 74.25 71 THR A CA 1
ATOM 552 C C . THR A 1 71 ? 8.041 6.909 -12.658 1.00 74.25 71 THR A C 1
ATOM 554 O O . THR A 1 71 ? 7.635 7.218 -11.538 1.00 74.25 71 THR A O 1
ATOM 557 N N . GLN A 1 72 ? 7.278 7.031 -13.749 1.00 78.31 72 GLN A N 1
ATOM 558 C CA . GLN A 1 72 ? 5.894 7.503 -13.674 1.00 78.31 72 GLN A CA 1
ATOM 559 C C . GLN A 1 72 ? 5.027 6.561 -12.828 1.00 78.31 72 GLN A C 1
ATOM 561 O O . GLN A 1 72 ? 4.326 7.020 -11.928 1.00 78.31 72 GLN A O 1
ATOM 566 N N . TRP A 1 73 ? 5.129 5.251 -13.056 1.00 83.50 73 TRP A N 1
ATOM 567 C CA . TRP A 1 73 ? 4.384 4.259 -12.284 1.00 83.50 73 TRP A CA 1
ATOM 568 C C . TRP A 1 73 ? 4.709 4.301 -10.779 1.00 83.50 73 TRP A C 1
ATOM 570 O O . TRP A 1 73 ? 3.805 4.212 -9.950 1.00 83.50 73 TRP A O 1
ATOM 580 N N . LEU A 1 74 ? 5.981 4.493 -10.404 1.00 76.94 74 LEU A N 1
ATOM 581 C CA . LEU A 1 74 ? 6.386 4.643 -8.999 1.00 76.94 74 LEU A CA 1
ATOM 582 C C . LEU A 1 74 ? 5.815 5.913 -8.353 1.00 76.94 74 LEU A C 1
ATOM 584 O O . LEU A 1 74 ? 5.462 5.884 -7.174 1.00 76.94 74 LEU A O 1
ATOM 588 N N . ASN A 1 75 ? 5.691 7.009 -9.107 1.00 79.88 75 ASN A N 1
ATOM 589 C CA . ASN A 1 75 ? 5.052 8.233 -8.616 1.00 79.88 75 ASN A CA 1
ATOM 590 C C . ASN A 1 75 ? 3.549 8.025 -8.377 1.00 79.88 75 ASN A C 1
ATOM 592 O O . ASN A 1 75 ? 3.048 8.392 -7.321 1.00 79.88 75 ASN A O 1
ATOM 596 N N . GLU A 1 76 ? 2.844 7.365 -9.299 1.00 82.75 76 GLU A N 1
ATOM 597 C CA . GLU A 1 76 ? 1.422 7.033 -9.115 1.00 82.75 76 GLU A CA 1
ATOM 598 C C . GLU A 1 76 ? 1.208 6.091 -7.917 1.00 82.75 76 GLU A C 1
ATOM 600 O O . GLU A 1 76 ? 0.265 6.256 -7.139 1.00 82.75 76 GLU A O 1
ATOM 605 N N . LEU A 1 77 ? 2.110 5.122 -7.724 1.00 81.75 77 LEU A N 1
ATOM 606 C CA . LEU A 1 77 ? 2.086 4.242 -6.558 1.00 81.75 77 LEU A CA 1
ATOM 607 C C . LEU A 1 77 ? 2.301 5.022 -5.255 1.00 81.75 77 LEU A C 1
ATOM 609 O O . LEU A 1 77 ? 1.631 4.737 -4.262 1.00 81.75 77 LEU A O 1
ATOM 613 N N . ARG A 1 78 ? 3.205 6.006 -5.254 1.00 80.12 78 ARG A N 1
ATOM 614 C CA . ARG A 1 78 ? 3.433 6.887 -4.105 1.00 80.12 78 ARG A CA 1
ATOM 615 C C . ARG A 1 78 ? 2.172 7.657 -3.732 1.00 80.12 78 ARG A C 1
ATOM 617 O O . ARG A 1 78 ? 1.756 7.588 -2.581 1.00 80.12 78 ARG A O 1
ATOM 624 N N . ASP A 1 79 ? 1.536 8.306 -4.701 1.00 83.12 79 ASP A N 1
ATOM 625 C CA . ASP A 1 79 ? 0.312 9.077 -4.463 1.00 83.12 79 ASP A CA 1
ATOM 626 C C . ASP A 1 79 ? -0.815 8.191 -3.902 1.00 83.12 79 ASP A C 1
ATOM 628 O O . ASP A 1 79 ? -1.579 8.601 -3.019 1.00 83.12 79 ASP A O 1
ATOM 632 N N . ALA A 1 80 ? -0.904 6.943 -4.372 1.00 83.62 80 ALA A N 1
ATOM 633 C CA . ALA A 1 80 ? -1.858 5.964 -3.861 1.00 83.62 80 ALA A CA 1
ATOM 634 C C . ALA A 1 80 ? -1.555 5.540 -2.412 1.00 83.62 80 ALA A C 1
ATOM 636 O O . ALA A 1 80 ? -2.485 5.405 -1.610 1.00 83.62 80 ALA A O 1
ATOM 637 N N . VAL A 1 81 ? -0.279 5.339 -2.064 1.00 79.88 81 VAL A N 1
ATOM 638 C CA . VAL A 1 81 ? 0.159 5.017 -0.695 1.00 79.88 81 VAL A CA 1
ATOM 639 C C . VAL A 1 81 ? -0.117 6.185 0.254 1.00 79.88 81 VAL A C 1
ATOM 641 O O . VAL A 1 81 ? -0.753 5.967 1.285 1.00 79.88 81 VAL A O 1
ATOM 644 N N . ASP A 1 82 ? 0.247 7.411 -0.128 1.00 80.31 82 ASP A N 1
ATOM 645 C CA . ASP A 1 82 ? -0.004 8.631 0.656 1.00 80.31 82 ASP A CA 1
ATOM 646 C C . ASP A 1 82 ? -1.516 8.817 0.910 1.00 80.31 82 ASP A C 1
ATOM 648 O O . ASP A 1 82 ? -1.967 9.102 2.024 1.00 80.31 82 ASP A O 1
ATOM 652 N N . SER A 1 83 ? -2.338 8.564 -0.114 1.00 83.75 83 SER A N 1
ATOM 653 C CA . SER A 1 83 ? -3.802 8.602 -0.001 1.00 83.75 83 SER A CA 1
ATOM 654 C C . SER A 1 83 ? -4.349 7.542 0.963 1.00 83.75 83 SER A C 1
ATOM 656 O O . SER A 1 83 ? -5.287 7.813 1.722 1.00 83.75 83 SER A O 1
ATOM 658 N N . ALA A 1 84 ? -3.778 6.333 0.951 1.00 82.12 84 ALA A N 1
ATOM 659 C CA . ALA A 1 84 ? -4.169 5.253 1.850 1.00 82.12 84 ALA A CA 1
ATOM 660 C C . ALA A 1 84 ? -3.784 5.552 3.308 1.00 82.12 84 ALA A C 1
ATOM 662 O O . ALA A 1 84 ? -4.608 5.335 4.200 1.00 82.12 84 ALA A O 1
ATOM 663 N N . GLU A 1 85 ? -2.579 6.080 3.554 1.00 79.25 85 GLU A N 1
ATOM 664 C CA . GLU A 1 85 ? -2.133 6.536 4.880 1.00 79.25 85 GLU A CA 1
ATOM 665 C C . GLU A 1 85 ? -3.088 7.571 5.469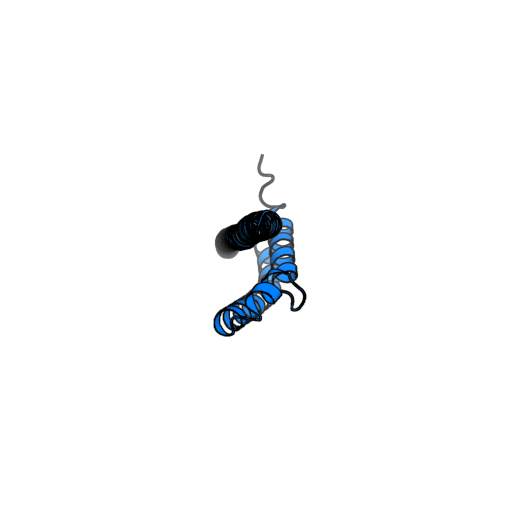 1.00 79.25 85 GLU A C 1
ATOM 667 O O . GLU A 1 85 ? -3.643 7.344 6.550 1.00 79.25 85 GLU A O 1
ATOM 672 N N . ASN A 1 86 ? -3.388 8.626 4.711 1.00 85.38 86 ASN A N 1
ATOM 673 C CA . ASN A 1 86 ? -4.315 9.673 5.132 1.00 85.38 86 ASN A CA 1
ATOM 674 C C . ASN A 1 86 ? -5.723 9.125 5.448 1.00 85.38 86 ASN A C 1
ATOM 676 O O . ASN A 1 86 ? -6.352 9.514 6.437 1.00 85.38 86 ASN A O 1
ATOM 680 N N . LEU A 1 87 ? -6.229 8.177 4.648 1.00 84.06 87 LEU A N 1
ATOM 681 C CA . LEU A 1 87 ? -7.524 7.546 4.915 1.00 84.06 87 LEU A CA 1
ATOM 682 C C . LEU A 1 87 ? -7.512 6.742 6.222 1.00 84.06 87 LEU A C 1
ATOM 684 O O . LEU A 1 87 ? -8.467 6.821 6.997 1.00 84.06 87 LEU A O 1
ATOM 688 N N . MET A 1 88 ? -6.451 5.979 6.492 1.00 78.44 88 MET A N 1
ATOM 689 C CA . MET A 1 88 ? -6.352 5.211 7.735 1.00 78.44 88 MET A CA 1
ATOM 690 C C . MET A 1 88 ? -6.211 6.105 8.962 1.00 78.44 88 MET A C 1
ATOM 692 O O . MET A 1 88 ? -6.793 5.791 9.998 1.00 78.44 88 MET A O 1
ATOM 696 N N . GLU A 1 89 ? -5.469 7.207 8.866 1.00 82.75 89 GLU A N 1
ATOM 697 C CA . GLU A 1 89 ? -5.378 8.189 9.948 1.00 82.75 89 GLU A CA 1
ATOM 698 C C . GLU A 1 89 ? -6.737 8.809 10.252 1.00 82.75 89 GLU A C 1
ATOM 700 O O . GLU A 1 89 ? -7.130 8.886 11.418 1.00 82.75 89 GLU A O 1
ATOM 705 N N . LYS A 1 90 ? -7.505 9.151 9.211 1.00 84.00 90 LYS A N 1
ATOM 706 C CA . LYS A 1 90 ? -8.880 9.628 9.368 1.00 84.00 90 LYS A CA 1
ATOM 707 C C . LYS A 1 90 ? -9.759 8.590 10.061 1.00 84.00 90 LYS A C 1
ATOM 709 O O . LYS A 1 90 ? -10.460 8.929 11.007 1.00 84.00 90 LYS A O 1
ATOM 714 N N . ILE A 1 91 ? -9.702 7.324 9.644 1.00 79.94 91 ILE A N 1
ATOM 715 C CA . ILE A 1 91 ? -10.446 6.239 10.304 1.00 79.94 91 ILE A CA 1
ATOM 716 C C . ILE A 1 91 ? -10.044 6.127 11.779 1.00 79.94 91 ILE A C 1
ATOM 718 O O . ILE A 1 91 ? -10.912 6.047 12.647 1.00 79.94 91 ILE A O 1
ATOM 722 N N . ASN A 1 92 ? -8.744 6.151 12.078 1.00 78.50 92 ASN A N 1
ATOM 723 C CA . ASN A 1 92 ? -8.249 6.049 13.446 1.00 78.50 92 ASN A CA 1
ATOM 724 C C . ASN A 1 92 ? -8.734 7.220 14.318 1.00 78.50 92 ASN A C 1
ATOM 726 O O . ASN A 1 92 ? -9.204 7.010 15.436 1.00 78.50 92 ASN A O 1
ATOM 730 N N . TYR A 1 93 ? -8.689 8.443 13.783 1.00 83.62 93 TYR A N 1
ATOM 731 C CA . TYR A 1 93 ? -9.210 9.636 14.445 1.00 83.62 93 TYR A CA 1
ATOM 732 C C . TYR A 1 93 ? -10.703 9.508 14.768 1.00 83.62 93 TYR A C 1
ATOM 734 O O . TYR A 1 93 ? -11.107 9.743 15.906 1.00 83.62 93 TYR A O 1
ATOM 742 N N . GLU A 1 94 ? -11.521 9.088 13.801 1.00 81.50 94 GLU A N 1
ATOM 743 C CA . GLU A 1 94 ? -12.965 8.916 13.993 1.00 81.50 94 GLU A CA 1
ATOM 744 C C . GLU A 1 94 ? -13.274 7.867 15.069 1.00 81.50 94 GLU A C 1
ATOM 746 O O . GLU A 1 94 ? -14.128 8.089 15.929 1.00 81.50 94 GLU A O 1
ATOM 751 N N . VAL A 1 95 ? -12.546 6.745 15.081 1.00 79.50 95 VAL A N 1
ATOM 752 C CA . VAL A 1 95 ? -12.735 5.707 16.104 1.00 79.50 95 VAL A CA 1
ATOM 753 C C . VAL A 1 95 ? -12.344 6.202 17.494 1.00 79.50 95 VAL A C 1
ATOM 755 O O . VAL A 1 95 ? -13.064 5.943 18.463 1.00 79.50 95 VAL A O 1
ATOM 758 N N . LEU A 1 96 ? -11.237 6.938 17.612 1.00 79.69 96 LEU A N 1
ATOM 759 C CA . LEU A 1 96 ? -10.840 7.553 18.877 1.00 79.69 96 LEU A CA 1
ATOM 760 C C . LEU A 1 96 ? -11.871 8.585 19.346 1.00 79.69 96 LEU A C 1
ATOM 762 O O . LEU A 1 96 ? -12.227 8.579 20.526 1.00 79.69 96 LEU A O 1
ATOM 766 N N . ARG A 1 97 ? -12.402 9.415 18.439 1.00 81.12 97 ARG A N 1
ATOM 767 C CA . ARG A 1 97 ? -13.425 10.420 18.760 1.00 81.12 97 ARG A CA 1
ATOM 768 C C . ARG A 1 97 ? -14.681 9.774 19.340 1.00 81.12 97 ARG A C 1
ATOM 770 O O . ARG A 1 97 ? -15.089 10.135 20.440 1.00 81.12 97 ARG A O 1
ATOM 777 N N . VAL A 1 98 ? -15.226 8.759 18.664 1.00 78.38 98 VAL A N 1
ATOM 778 C CA . VAL A 1 98 ? -16.421 8.029 19.128 1.00 78.38 98 VAL A CA 1
ATOM 779 C C . VAL A 1 98 ? -16.190 7.391 20.501 1.00 78.38 98 VAL A C 1
ATOM 781 O O . VAL A 1 98 ? -17.072 7.421 21.359 1.00 78.38 98 VAL A O 1
ATOM 784 N N . LYS A 1 99 ? -14.995 6.838 20.748 1.00 78.00 99 LYS A N 1
ATOM 785 C CA . LYS A 1 99 ? -14.653 6.256 22.052 1.00 78.00 99 LYS A CA 1
ATOM 786 C C . LYS A 1 99 ? -14.634 7.311 23.163 1.00 78.00 99 LYS A C 1
ATOM 788 O O . LYS A 1 99 ? -15.197 7.069 24.227 1.00 78.00 99 LYS A O 1
ATOM 793 N N . VAL A 1 100 ? -14.014 8.467 22.923 1.00 78.75 100 VAL A N 1
ATOM 794 C CA . VAL A 1 100 ? -13.926 9.562 23.905 1.00 78.75 100 VAL A CA 1
ATOM 795 C C . VAL A 1 100 ? -15.301 10.171 24.191 1.00 78.75 100 VAL A C 1
ATOM 797 O O . VAL A 1 100 ? -15.628 10.416 25.354 1.00 78.75 100 VAL A O 1
ATOM 800 N N . GLU A 1 101 ? -16.122 10.384 23.163 1.00 75.38 101 GLU A N 1
ATOM 801 C CA . GLU A 1 101 ? -17.483 10.920 23.305 1.00 75.38 101 GLU A CA 1
ATOM 802 C C . GLU A 1 101 ? -18.396 9.952 24.074 1.00 75.38 101 GLU A C 1
ATOM 804 O O . GLU A 1 101 ? -19.085 10.363 25.011 1.00 75.38 101 GLU A O 1
ATOM 809 N N . GLY A 1 102 ? -18.331 8.652 23.766 1.00 67.25 102 GLY A N 1
ATOM 810 C CA . GLY A 1 102 ? -19.088 7.629 24.492 1.00 67.25 102 GLY A CA 1
ATOM 811 C C . GLY A 1 102 ? -18.682 7.505 25.966 1.00 67.25 102 GLY A C 1
ATOM 812 O O . GLY A 1 102 ? -19.530 7.295 26.835 1.00 67.25 102 GLY A O 1
ATOM 813 N N . GLN A 1 103 ? -17.397 7.695 26.284 1.00 61.38 103 GLN A N 1
ATOM 814 C CA . GLN A 1 103 ? -16.924 7.694 27.672 1.00 61.38 103 GLN A CA 1
ATOM 815 C C . GLN A 1 103 ? -17.456 8.894 28.468 1.00 61.38 103 GLN A C 1
ATOM 817 O O . GLN A 1 103 ? -17.886 8.709 29.608 1.00 61.38 103 GLN A O 1
ATOM 822 N N . HIS A 1 104 ? -17.511 10.092 27.876 1.00 59.22 104 HIS A N 1
ATOM 823 C CA . HIS A 1 104 ? -18.057 11.281 28.543 1.00 59.22 104 HIS A CA 1
ATOM 824 C C . HIS A 1 104 ? -19.552 11.147 28.863 1.00 59.22 104 HIS A C 1
ATOM 826 O O . HIS A 1 104 ? -19.981 11.549 29.944 1.00 59.22 104 HIS A O 1
ATOM 832 N N . GLN A 1 105 ? -20.334 10.532 27.972 1.00 56.88 105 GLN A N 1
ATOM 833 C CA . GLN A 1 105 ? -21.760 10.282 28.208 1.00 56.88 105 GLN A CA 1
ATOM 834 C C . GLN A 1 105 ? -21.987 9.271 29.340 1.00 56.88 105 GLN A C 1
ATOM 836 O O . GLN A 1 105 ? -22.765 9.547 30.251 1.00 56.88 105 GLN A O 1
ATOM 841 N N . SER A 1 106 ? -21.230 8.167 29.373 1.00 58.47 106 SER A N 1
ATOM 842 C CA . SER A 1 106 ? -21.344 7.175 30.458 1.00 58.47 106 SER A CA 1
ATOM 843 C C . SER A 1 106 ? -20.965 7.726 31.842 1.00 58.47 106 SER A C 1
ATOM 845 O O . SER A 1 106 ? -21.556 7.341 32.850 1.00 58.47 106 SER A O 1
ATOM 847 N N . HIS A 1 107 ? -20.005 8.656 31.903 1.00 55.66 107 HIS A N 1
ATOM 848 C CA . HIS A 1 107 ? -19.547 9.249 33.162 1.00 55.66 107 HIS A CA 1
ATOM 849 C C . HIS A 1 107 ? -20.535 10.302 33.690 1.00 55.66 107 HIS A C 1
ATOM 851 O O . HIS A 1 107 ? -20.752 10.402 34.899 1.00 55.66 107 HIS A O 1
ATOM 857 N N . ALA A 1 108 ? -21.170 11.058 32.788 1.00 58.94 108 ALA A N 1
ATOM 858 C CA . ALA A 1 108 ? -22.228 12.004 33.133 1.00 58.94 108 ALA A CA 1
ATOM 859 C C . ALA A 1 108 ? -23.500 11.292 33.630 1.00 58.94 108 ALA A C 1
ATOM 861 O O . ALA A 1 108 ? -24.114 11.736 34.600 1.00 58.94 108 ALA A O 1
ATOM 862 N N . GLU A 1 109 ? -23.874 10.165 33.017 1.00 57.59 109 GLU A N 1
ATOM 863 C CA . GLU A 1 109 ? -25.025 9.358 33.442 1.00 57.59 109 GLU A CA 1
ATOM 864 C C . GLU A 1 109 ? -24.793 8.672 34.798 1.00 57.59 109 GLU A C 1
ATOM 866 O O . GLU A 1 109 ? -25.669 8.727 35.665 1.00 57.59 109 GLU A O 1
ATOM 871 N N . ALA A 1 110 ? -23.603 8.105 35.032 1.00 59.62 110 ALA A N 1
ATOM 872 C CA . ALA A 1 110 ? -23.253 7.479 36.311 1.00 59.62 110 ALA A CA 1
ATOM 873 C C . ALA A 1 110 ? -23.243 8.486 37.479 1.00 59.62 110 ALA A C 1
ATOM 875 O O . ALA A 1 110 ? -23.743 8.187 38.564 1.00 59.62 110 ALA A O 1
ATOM 876 N N . SER A 1 111 ? -22.756 9.712 37.250 1.00 58.97 111 SER A N 1
ATOM 877 C CA . SER A 1 111 ? -22.769 10.770 38.269 1.00 58.97 111 SER A CA 1
ATOM 878 C C . SER A 1 111 ? -24.181 11.258 38.614 1.00 58.97 111 SER A C 1
ATOM 880 O O . SER A 1 111 ? -24.409 11.697 39.740 1.00 58.97 111 SER A O 1
ATOM 882 N N . ASN A 1 112 ? -25.131 11.191 37.677 1.00 57.75 112 ASN A N 1
ATOM 883 C CA . ASN A 1 112 ? -26.508 11.648 37.896 1.00 57.75 112 ASN A CA 1
ATOM 884 C C . ASN A 1 112 ? -27.374 10.607 38.628 1.00 57.75 112 ASN A C 1
ATOM 886 O O . ASN A 1 112 ? -28.347 10.967 39.285 1.00 57.75 112 ASN A O 1
ATOM 890 N N . GLN A 1 113 ? -27.026 9.318 38.543 1.00 58.22 113 GLN A N 1
ATOM 891 C CA . GLN A 1 113 ? -27.715 8.251 39.280 1.00 58.22 113 GLN A CA 1
ATOM 892 C C . GLN A 1 113 ? -27.313 8.185 40.757 1.00 58.22 113 GLN A C 1
ATOM 894 O O . GLN A 1 113 ? -28.104 7.735 41.576 1.00 58.22 113 GLN A O 1
ATOM 899 N N . GLN A 1 114 ? -26.119 8.664 41.110 1.00 56.62 114 GLN A N 1
ATOM 900 C CA . GLN A 1 114 ? -25.624 8.664 42.490 1.00 56.62 114 GLN A CA 1
ATOM 901 C C . GLN A 1 114 ? -26.108 9.876 43.311 1.00 56.62 114 GLN A C 1
ATOM 903 O O . GLN A 1 114 ? -25.892 9.930 44.519 1.00 56.62 114 GLN A O 1
ATOM 908 N N . ALA A 1 115 ? -26.770 10.838 42.659 1.00 54.66 115 ALA A N 1
ATOM 909 C CA . ALA A 1 115 ? -27.359 12.032 43.267 1.00 54.66 115 ALA A CA 1
ATOM 910 C C . ALA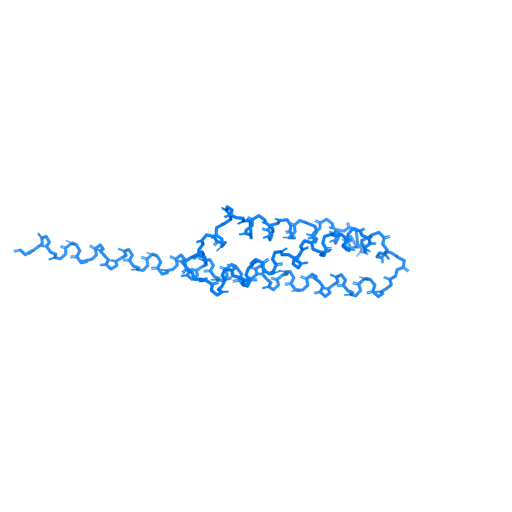 A 1 115 ? -28.894 11.945 43.448 1.00 54.66 115 ALA A C 1
ATOM 912 O O . ALA A 1 115 ? -29.528 12.956 43.758 1.00 54.66 115 ALA A O 1
ATOM 913 N N . LYS A 1 116 ? -29.490 10.763 43.243 1.00 43.34 116 LYS A N 1
ATOM 914 C CA . LYS A 1 116 ? -30.913 10.459 43.470 1.00 43.34 116 LYS A CA 1
ATOM 915 C C . LYS A 1 116 ? -31.075 9.472 44.616 1.00 43.34 116 LYS A C 1
ATOM 917 O O . LYS A 1 116 ? -32.079 9.621 45.344 1.00 43.34 116 LYS A O 1
#

Organism: Nicotiana tabacum (NCBI:txid4097)

Radius of gyration: 20.51 Å; chains: 1; bounding box: 51×30×61 Å

InterPro domains:
  IPR041118 Disease resistance, N-terminal [PF18052] (11-106)